Protein AF-A0A529LR52-F1 (afdb_monomer_lite)

Sequence (173 aa):
PDVTVEEGSLRFHMANLRKAVGDGKDGARYIATLAGRGYCFVAPISRSGSRNDVHSEVAASYHANLPSRLIRMVGRADDAIALSTQLIATRFVTIVGTGGVGKTTVAVAVGHDVIEVFAGAVHFIDLGALSDPSLVATTVASTLGLSPQSDDAISELIAYLAGRRTLLILDTC

Radius of gyration: 20.48 Å; chains: 1; bounding box: 49×44×47 Å

pLDDT: mean 82.16, std 14.89, range [39.09, 95.94]

Foldseek 3Di:
DDDDDDPCPLVVVVVVVCVVVVDPPPPDHQWDQDVPPGIDGDDDDDDPDDDDDDDDDPDPPLQAAAPDQDPDDPPCPVVLVVVLVVVVVDVDDDDDDDPPPCSSNSLSSNLVVCCVPLVSQHFEQECQPPPDPLCPLVRVCVRSVHDDPDSCSPVVVCVVCPPGRHHYHYDHD

Structure (mmCIF, N/CA/C/O backbone):
data_AF-A0A529LR52-F1
#
_entry.id   AF-A0A529LR52-F1
#
loop_
_atom_site.group_PDB
_atom_site.id
_atom_site.type_symbol
_atom_site.label_atom_id
_atom_site.label_alt_id
_atom_site.label_comp_id
_atom_site.label_asym_id
_atom_site.label_entity_id
_atom_site.label_seq_id
_atom_site.pdbx_PDB_ins_code
_atom_site.Cartn_x
_atom_site.Cartn_y
_atom_site.Cartn_z
_atom_site.occupancy
_atom_site.B_iso_or_equiv
_atom_site.auth_seq_id
_atom_site.auth_comp_id
_atom_site.auth_asym_id
_atom_site.auth_atom_id
_atom_site.pdbx_PDB_model_num
ATOM 1 N N . PRO A 1 1 ? 12.526 -14.227 -28.313 1.00 47.78 1 PRO A N 1
ATOM 2 C CA . PRO A 1 1 ? 13.966 -14.224 -27.966 1.00 47.78 1 PRO A CA 1
ATOM 3 C C . PRO A 1 1 ? 14.797 -13.741 -29.167 1.00 47.78 1 PRO A C 1
ATOM 5 O O . PRO A 1 1 ? 15.683 -14.440 -29.634 1.00 47.78 1 PRO A O 1
ATOM 8 N N . ASP A 1 2 ? 14.454 -12.554 -29.680 1.00 51.16 2 ASP A N 1
ATOM 9 C CA . ASP A 1 2 ? 15.086 -11.975 -30.873 1.00 51.16 2 ASP A CA 1
ATOM 10 C C . ASP A 1 2 ? 14.906 -10.445 -30.867 1.00 51.16 2 ASP A C 1
ATOM 12 O O . ASP A 1 2 ? 14.193 -9.857 -31.673 1.00 51.16 2 ASP A O 1
ATOM 16 N N . VAL A 1 3 ? 15.434 -9.808 -29.818 1.00 56.88 3 VAL A N 1
ATOM 17 C CA . VAL A 1 3 ? 15.491 -8.346 -29.693 1.00 56.88 3 VAL A CA 1
ATOM 18 C C . VAL A 1 3 ? 16.916 -7.991 -29.303 1.00 56.88 3 VAL A C 1
ATOM 20 O O . VAL A 1 3 ? 17.279 -8.027 -28.126 1.00 56.88 3 VAL A O 1
ATOM 23 N N . THR A 1 4 ? 17.734 -7.674 -30.301 1.00 51.44 4 THR A N 1
ATOM 24 C CA . THR A 1 4 ? 19.026 -7.027 -30.094 1.00 51.44 4 THR A CA 1
ATOM 25 C C . THR A 1 4 ? 18.785 -5.591 -29.633 1.00 51.44 4 THR A C 1
ATOM 27 O O . THR A 1 4 ? 18.146 -4.789 -30.314 1.00 51.44 4 THR A O 1
ATOM 30 N N . VAL A 1 5 ? 19.262 -5.263 -28.431 1.00 52.19 5 VAL A N 1
ATOM 31 C CA . VAL A 1 5 ? 19.237 -3.892 -27.911 1.00 52.19 5 VAL A CA 1
ATOM 32 C C . VAL A 1 5 ? 20.577 -3.253 -28.239 1.00 52.19 5 VAL A C 1
ATOM 34 O O . VAL A 1 5 ? 21.571 -3.488 -27.557 1.00 52.19 5 VAL A O 1
ATOM 37 N N . GLU A 1 6 ? 20.599 -2.459 -29.302 1.00 68.00 6 GLU A N 1
ATOM 38 C CA . GLU A 1 6 ? 21.756 -1.664 -29.696 1.00 68.00 6 GLU A CA 1
ATOM 39 C C . GLU A 1 6 ? 21.707 -0.284 -29.026 1.00 68.00 6 GLU A C 1
ATOM 41 O O . GLU A 1 6 ? 20.650 0.204 -28.613 1.00 68.00 6 GLU A O 1
ATOM 46 N N . GLU A 1 7 ? 22.852 0.395 -28.955 1.00 55.62 7 GLU A N 1
ATOM 47 C CA . GLU A 1 7 ? 23.008 1.688 -28.269 1.00 55.62 7 GLU A CA 1
ATOM 48 C C . GLU A 1 7 ? 22.092 2.801 -28.840 1.00 55.62 7 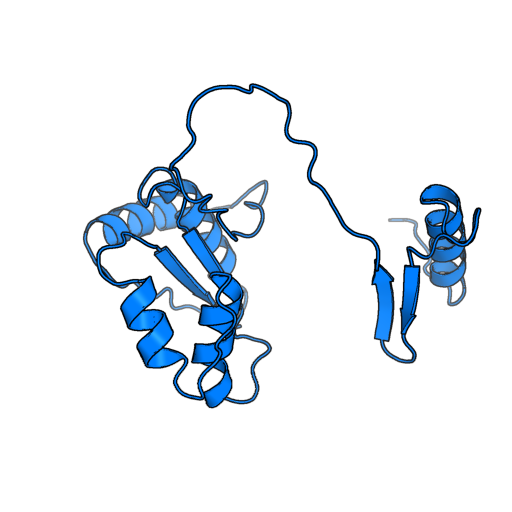GLU A C 1
ATOM 50 O O . GLU A 1 7 ? 21.758 3.776 -28.161 1.00 55.62 7 GLU A O 1
ATOM 55 N N . GLY A 1 8 ? 21.606 2.629 -30.078 1.00 62.22 8 GLY A N 1
ATOM 56 C CA . GLY A 1 8 ? 20.620 3.497 -30.729 1.00 62.22 8 GLY A CA 1
ATOM 57 C C . GLY A 1 8 ? 19.141 3.123 -30.520 1.00 62.22 8 GLY A C 1
ATOM 58 O O . GLY A 1 8 ? 18.278 3.995 -30.679 1.00 62.22 8 GLY A O 1
ATOM 59 N N . SER A 1 9 ? 18.811 1.881 -30.140 1.00 71.19 9 SER A N 1
ATOM 60 C CA . SER A 1 9 ? 17.430 1.353 -30.156 1.00 71.19 9 SER A CA 1
ATOM 61 C C . SER A 1 9 ? 16.473 2.159 -29.269 1.00 71.19 9 SER A C 1
ATOM 63 O O . SER A 1 9 ? 15.330 2.420 -29.647 1.00 71.19 9 SER A O 1
ATOM 65 N N . LEU A 1 10 ? 16.948 2.633 -28.111 1.00 76.06 10 LEU A N 1
ATOM 66 C CA . LEU A 1 10 ? 16.148 3.450 -27.192 1.00 76.06 10 LEU A CA 1
ATOM 67 C C . LEU A 1 10 ? 15.764 4.810 -27.801 1.00 76.06 10 LEU A C 1
ATOM 69 O O . LEU A 1 10 ? 14.628 5.258 -27.640 1.00 76.06 10 LEU A O 1
ATOM 73 N N . ARG A 1 11 ? 16.683 5.466 -28.525 1.00 78.31 11 ARG A N 1
ATOM 74 C CA . ARG A 1 11 ? 16.411 6.758 -29.182 1.00 78.31 11 ARG A CA 1
ATOM 75 C C . ARG A 1 11 ? 15.399 6.595 -30.317 1.00 78.31 11 ARG A C 1
ATOM 77 O O . ARG A 1 11 ? 14.510 7.433 -30.452 1.00 78.31 11 ARG A O 1
ATOM 84 N N . PHE A 1 12 ? 15.493 5.500 -31.074 1.00 82.25 12 PHE A N 1
ATOM 85 C CA . PHE A 1 12 ? 14.545 5.167 -32.139 1.00 82.25 12 PHE A CA 1
ATOM 86 C C . PHE A 1 12 ? 13.126 4.933 -31.597 1.00 82.25 12 PHE A C 1
ATOM 88 O O . PHE A 1 12 ? 12.175 5.575 -32.048 1.00 82.25 12 PHE A O 1
ATOM 95 N N . HIS A 1 13 ? 12.972 4.093 -30.567 1.00 83.50 13 HIS A N 1
ATOM 96 C CA . HIS A 1 13 ? 11.670 3.871 -29.930 1.00 83.50 13 HIS A CA 1
ATOM 97 C C . HIS A 1 13 ? 11.095 5.150 -29.307 1.00 83.50 13 HIS A C 1
ATOM 99 O O . HIS A 1 13 ? 9.900 5.407 -29.444 1.00 83.50 13 HIS A O 1
ATOM 105 N N . MET A 1 14 ? 11.932 5.998 -28.703 1.00 87.81 14 MET A N 1
ATOM 106 C CA . MET A 1 14 ? 11.487 7.278 -28.147 1.00 87.81 14 MET A CA 1
ATOM 107 C C . MET A 1 14 ? 11.012 8.262 -29.228 1.00 87.81 14 MET A C 1
ATOM 109 O O . MET A 1 14 ? 10.026 8.966 -29.020 1.00 87.81 14 MET A O 1
ATOM 113 N N . ALA A 1 15 ? 11.654 8.296 -30.401 1.00 86.00 15 ALA A N 1
ATOM 114 C CA . ALA A 1 15 ? 11.199 9.107 -31.534 1.00 86.00 15 ALA A CA 1
ATOM 115 C C . ALA A 1 15 ? 9.830 8.639 -32.066 1.00 86.00 15 ALA A C 1
ATOM 117 O O . ALA A 1 15 ? 8.945 9.462 -32.312 1.00 86.00 15 ALA A O 1
ATOM 118 N N . ASN A 1 16 ? 9.623 7.323 -32.171 1.00 88.75 16 ASN A N 1
ATOM 119 C CA . ASN A 1 16 ? 8.332 6.750 -32.559 1.00 88.75 16 ASN A CA 1
ATOM 120 C C . ASN A 1 16 ? 7.239 7.032 -31.515 1.00 88.75 16 ASN A C 1
ATOM 122 O O . ASN A 1 16 ? 6.134 7.425 -31.887 1.00 88.75 16 ASN A O 1
ATOM 126 N N . LEU A 1 17 ? 7.555 6.911 -30.221 1.00 88.50 17 LEU A N 1
ATOM 127 C CA 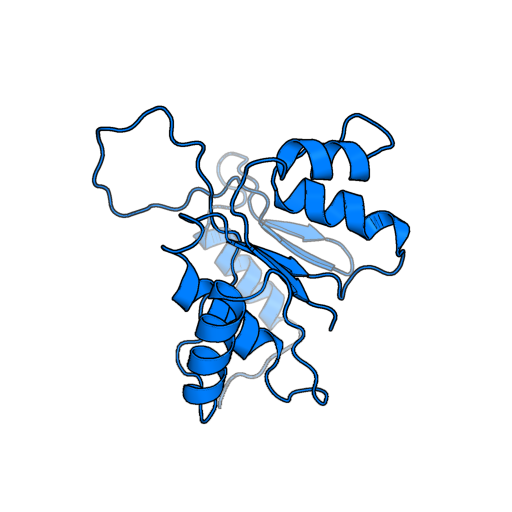. LEU A 1 17 ? 6.626 7.218 -29.131 1.00 88.50 17 LEU A CA 1
ATOM 128 C C . LEU A 1 17 ? 6.213 8.697 -29.140 1.00 88.50 17 LEU A C 1
ATOM 130 O O . LEU A 1 17 ? 5.020 8.989 -29.109 1.00 88.50 17 LEU A O 1
ATOM 134 N N . ARG A 1 18 ? 7.174 9.623 -29.275 1.00 91.12 18 ARG A N 1
ATOM 135 C CA . ARG A 1 18 ? 6.914 11.065 -29.442 1.00 91.12 18 ARG A CA 1
ATOM 136 C C . ARG A 1 18 ? 5.952 11.345 -30.594 1.00 91.12 18 ARG A C 1
ATOM 138 O O . ARG A 1 18 ? 4.958 12.044 -30.412 1.00 91.12 18 ARG A O 1
ATOM 145 N N . LYS A 1 19 ? 6.198 10.738 -31.760 1.00 88.81 19 LYS A N 1
ATOM 146 C CA . LYS A 1 19 ? 5.332 10.866 -32.941 1.00 88.81 19 LYS A CA 1
ATOM 147 C C . LYS A 1 19 ? 3.919 10.323 -32.697 1.00 88.81 19 LYS A C 1
ATOM 149 O O . LYS A 1 19 ? 2.963 10.934 -33.174 1.00 88.81 19 LYS A O 1
ATOM 154 N N . ALA A 1 20 ? 3.790 9.211 -31.970 1.00 90.62 20 ALA A N 1
ATOM 155 C CA . ALA A 1 20 ? 2.509 8.584 -31.647 1.00 90.62 20 ALA A CA 1
ATOM 156 C C . ALA A 1 20 ? 1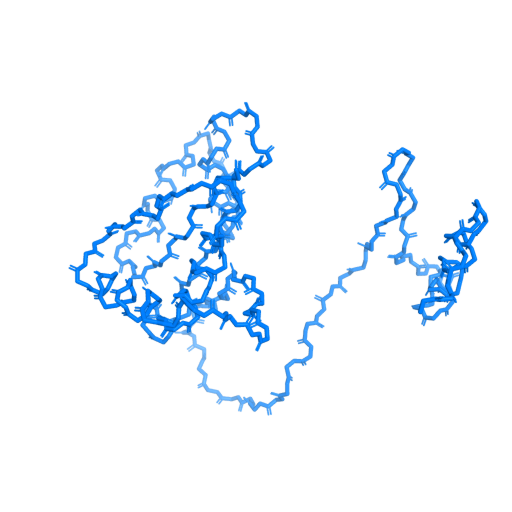.667 9.421 -30.670 1.00 90.62 20 ALA A C 1
ATOM 158 O O . ALA A 1 20 ? 0.468 9.567 -30.890 1.00 90.62 20 ALA A O 1
ATOM 159 N N . VAL A 1 21 ? 2.284 10.017 -29.640 1.00 88.56 21 VAL A N 1
ATOM 160 C CA . VAL A 1 21 ? 1.576 10.893 -28.683 1.00 88.56 21 VAL A CA 1
ATOM 161 C C . VAL A 1 21 ? 1.403 12.333 -29.181 1.00 88.56 21 VAL A C 1
ATOM 163 O O . VAL A 1 21 ? 0.687 13.104 -28.558 1.00 88.56 21 VAL A O 1
ATOM 166 N N . GLY A 1 22 ? 2.042 12.716 -30.292 1.00 89.19 22 GLY A N 1
ATOM 167 C CA . GLY A 1 22 ? 1.987 14.081 -30.829 1.00 89.19 22 GLY A CA 1
ATOM 168 C C . GLY A 1 22 ? 2.919 15.084 -30.137 1.00 89.19 22 GLY A C 1
ATOM 169 O O . GLY A 1 22 ? 2.724 16.284 -30.296 1.00 89.19 22 GLY A O 1
ATOM 170 N N . ASP A 1 23 ? 3.937 14.613 -29.409 1.00 87.88 23 ASP A N 1
ATOM 171 C CA . ASP A 1 23 ? 4.955 15.459 -28.767 1.00 87.88 23 ASP A CA 1
ATOM 172 C C . ASP A 1 23 ? 5.635 16.359 -29.817 1.00 87.88 23 ASP A C 1
ATOM 174 O O . ASP A 1 23 ? 6.155 15.873 -30.825 1.00 87.88 23 ASP A O 1
ATOM 178 N N . GLY A 1 24 ? 5.601 17.674 -29.599 1.00 83.38 24 GLY A N 1
ATOM 179 C CA . GLY A 1 24 ? 6.124 18.697 -30.507 1.00 83.38 24 GLY A CA 1
ATOM 180 C C . GLY A 1 24 ? 5.151 19.216 -31.576 1.00 83.38 24 GLY A C 1
ATOM 181 O O . GLY A 1 24 ? 5.499 20.173 -32.266 1.00 83.38 24 GLY A O 1
ATOM 182 N N . LYS A 1 25 ? 3.942 18.653 -31.726 1.00 86.00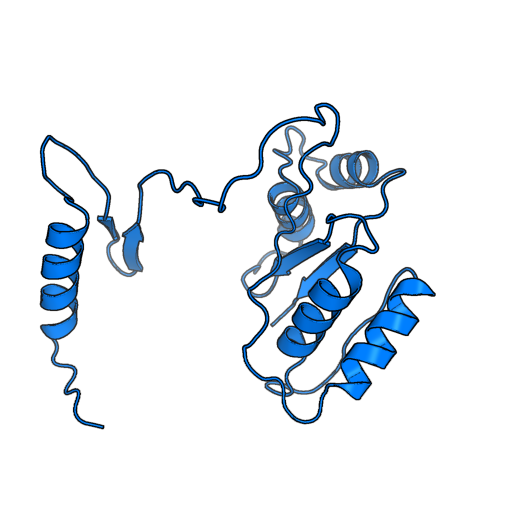 25 LYS A N 1
ATOM 183 C CA . LYS A 1 25 ? 2.898 19.235 -32.594 1.00 86.00 25 LYS A CA 1
ATOM 184 C C . LYS A 1 25 ? 2.200 20.386 -31.878 1.00 86.00 25 LYS A C 1
ATOM 186 O O . LYS A 1 25 ? 1.898 20.265 -30.698 1.00 86.00 25 LYS A O 1
ATOM 191 N N . ASP A 1 26 ? 1.959 21.491 -32.580 1.00 84.44 26 ASP A N 1
ATOM 192 C CA . ASP A 1 26 ? 1.198 22.650 -32.080 1.00 84.44 26 ASP A CA 1
ATOM 193 C C . ASP A 1 26 ? 1.685 23.196 -30.715 1.00 84.44 26 ASP A C 1
ATOM 195 O O . ASP A 1 26 ? 0.921 23.735 -29.920 1.00 84.44 26 ASP A O 1
ATOM 199 N N . GLY A 1 27 ? 2.984 23.036 -30.428 1.00 82.62 27 GLY A N 1
ATOM 200 C CA . GLY A 1 27 ? 3.607 23.419 -29.154 1.00 82.62 27 GLY A CA 1
ATOM 201 C C . GLY A 1 27 ? 3.372 22.447 -27.988 1.00 82.62 27 GLY A C 1
ATOM 202 O O . GLY A 1 27 ? 3.895 22.679 -26.896 1.00 82.62 27 GLY A O 1
ATOM 203 N N . ALA A 1 28 ? 2.637 21.352 -28.192 1.00 83.00 28 ALA A N 1
ATOM 204 C CA . ALA A 1 28 ? 2.388 20.343 -27.171 1.00 83.00 28 ALA A CA 1
ATOM 205 C C . ALA A 1 28 ? 3.691 19.675 -26.709 1.00 83.00 28 ALA A C 1
ATOM 207 O O . ALA A 1 28 ? 4.507 19.229 -27.519 1.00 83.00 28 ALA A O 1
ATOM 208 N N . ARG A 1 29 ? 3.872 19.568 -25.389 1.00 88.06 29 ARG A N 1
ATOM 209 C CA . ARG A 1 29 ? 5.026 18.913 -24.770 1.00 88.06 29 ARG A CA 1
ATOM 210 C C . ARG A 1 29 ? 4.544 17.829 -23.821 1.00 88.06 29 ARG A C 1
ATOM 212 O O . ARG A 1 29 ? 4.001 18.116 -22.760 1.00 88.06 29 ARG A O 1
ATOM 219 N N . TYR A 1 30 ? 4.770 16.588 -24.216 1.00 90.31 30 TYR A N 1
ATOM 220 C CA . TYR A 1 30 ? 4.323 15.389 -23.525 1.00 90.31 30 TYR A CA 1
ATOM 221 C C . TYR A 1 30 ? 5.488 14.525 -23.042 1.00 90.31 30 TYR A C 1
ATOM 223 O O . TYR A 1 30 ? 5.312 13.822 -22.052 1.00 90.31 30 TYR A O 1
ATOM 231 N N . ILE A 1 31 ? 6.675 14.585 -23.668 1.00 91.19 31 ILE A N 1
ATOM 232 C CA . ILE A 1 31 ? 7.835 13.760 -23.276 1.00 91.19 31 ILE A CA 1
ATOM 233 C C . ILE A 1 31 ? 9.089 14.613 -23.033 1.00 91.19 31 ILE A C 1
ATOM 235 O O . ILE A 1 31 ? 9.809 15.013 -23.955 1.00 91.19 31 ILE A O 1
ATOM 239 N N . ALA A 1 32 ? 9.414 14.831 -21.759 1.00 88.44 32 ALA A N 1
ATOM 240 C CA . ALA A 1 32 ? 10.639 15.500 -21.337 1.00 88.44 32 ALA A CA 1
ATOM 241 C C . ALA A 1 32 ? 11.834 14.530 -21.318 1.00 88.44 32 ALA A C 1
ATOM 243 O O . ALA A 1 32 ? 11.742 13.427 -20.787 1.00 88.44 32 ALA A O 1
ATOM 244 N N . THR A 1 33 ? 12.981 14.959 -21.851 1.00 88.12 33 THR A N 1
ATOM 245 C CA . THR A 1 33 ? 14.269 14.279 -21.633 1.00 88.12 33 THR A CA 1
ATOM 246 C C . THR A 1 33 ? 14.903 14.825 -20.353 1.00 88.12 33 THR A C 1
ATOM 248 O O . THR A 1 33 ? 15.059 16.039 -20.225 1.00 88.12 33 THR A O 1
ATOM 251 N N . LEU A 1 34 ? 15.299 13.949 -19.431 1.00 82.75 34 LEU A N 1
ATOM 252 C CA . LEU A 1 34 ? 15.996 14.291 -18.192 1.00 82.75 34 LEU A CA 1
ATOM 253 C C . LEU A 1 34 ? 17.436 13.766 -18.260 1.00 82.75 34 LEU A C 1
ATOM 255 O O . LEU A 1 34 ? 17.666 12.555 -18.331 1.00 82.75 34 LEU A O 1
ATOM 259 N N . ALA A 1 35 ? 18.416 14.672 -18.248 1.00 79.06 35 ALA A N 1
ATOM 260 C CA . ALA A 1 35 ? 19.831 14.310 -18.308 1.00 79.06 35 ALA A CA 1
ATOM 261 C C . ALA A 1 35 ? 20.199 13.349 -17.160 1.00 79.06 35 ALA A C 1
ATOM 263 O O . ALA A 1 35 ? 19.839 13.579 -16.008 1.00 79.06 35 ALA A O 1
ATOM 264 N N . GLY A 1 36 ? 20.856 12.233 -17.490 1.00 76.50 36 GLY A N 1
ATOM 265 C CA . GLY A 1 36 ? 21.207 11.177 -16.531 1.00 76.50 36 GLY A CA 1
ATOM 266 C C . GLY A 1 36 ? 20.035 10.358 -15.962 1.00 76.50 36 GLY A C 1
ATOM 267 O O . GLY A 1 36 ? 20.286 9.425 -15.209 1.00 76.50 36 GLY A O 1
ATOM 268 N N . ARG A 1 37 ? 18.771 10.667 -16.304 1.00 76.38 37 ARG A N 1
ATOM 269 C CA . ARG A 1 37 ? 17.570 9.974 -15.781 1.00 76.38 37 ARG A CA 1
ATOM 270 C C . ARG A 1 37 ? 16.619 9.427 -16.855 1.00 76.38 37 ARG A C 1
ATOM 272 O O . ARG A 1 37 ? 15.659 8.743 -16.520 1.00 76.38 37 ARG A O 1
ATOM 279 N N . GLY A 1 38 ? 16.872 9.695 -18.137 1.00 84.12 38 GLY A N 1
ATOM 280 C CA . GLY A 1 38 ? 16.095 9.144 -19.250 1.00 84.12 38 GLY A CA 1
ATOM 281 C C . GLY A 1 38 ? 14.964 10.066 -19.704 1.00 84.12 38 GLY A C 1
ATOM 282 O O . GLY A 1 38 ? 15.218 11.206 -20.095 1.00 84.12 38 GLY A O 1
ATOM 283 N N . TYR A 1 39 ? 13.727 9.568 -19.712 1.00 88.00 39 TYR A N 1
ATOM 284 C CA . TYR A 1 39 ? 12.571 10.259 -20.292 1.00 88.00 39 TYR A CA 1
ATOM 285 C C . TYR A 1 39 ? 11.361 10.190 -19.357 1.00 88.00 39 TYR A C 1
ATOM 287 O O . TYR A 1 39 ? 11.129 9.165 -18.723 1.00 88.00 39 TYR A O 1
ATOM 295 N N . CYS A 1 40 ? 10.588 11.272 -19.287 1.00 88.06 40 CYS A N 1
ATOM 296 C CA . CYS A 1 40 ? 9.427 11.415 -18.410 1.00 88.06 40 CYS A CA 1
ATOM 297 C C . CYS A 1 40 ? 8.211 11.911 -19.202 1.00 88.06 40 CYS A C 1
ATOM 299 O O . CYS A 1 40 ? 8.352 12.795 -20.052 1.00 88.06 40 CYS A O 1
ATOM 301 N N . PHE A 1 41 ? 7.026 11.367 -18.915 1.00 91.25 41 PHE A N 1
ATOM 302 C CA . PHE A 1 41 ? 5.766 11.876 -19.455 1.00 91.25 41 PHE A CA 1
ATOM 303 C C . PHE A 1 41 ? 5.265 13.043 -18.595 1.00 91.25 41 PHE A C 1
ATOM 305 O O . PHE A 1 41 ? 5.184 12.915 -17.377 1.00 91.25 41 PHE A O 1
ATOM 312 N N . VAL A 1 42 ? 4.951 14.180 -19.219 1.00 88.50 42 VAL A N 1
ATOM 313 C CA . VAL A 1 42 ? 4.688 15.459 -18.525 1.00 88.50 42 VAL A CA 1
ATOM 314 C C . VAL A 1 42 ? 3.324 16.083 -18.850 1.00 88.50 42 VAL A C 1
ATOM 316 O O . VAL A 1 42 ? 3.096 17.249 -18.540 1.00 88.50 42 VAL A O 1
ATOM 319 N N . ALA A 1 43 ? 2.411 15.325 -19.465 1.00 84.44 43 ALA A N 1
ATOM 320 C CA . ALA A 1 43 ? 1.036 15.770 -19.702 1.00 84.44 43 ALA A CA 1
ATOM 321 C C . ALA A 1 43 ? 0.092 15.356 -18.553 1.00 84.44 43 ALA A C 1
ATOM 323 O O . ALA A 1 43 ? 0.324 14.321 -17.922 1.00 84.44 43 ALA A O 1
ATOM 324 N N . PRO A 1 44 ? -1.019 16.082 -18.325 1.00 75.56 44 PRO A N 1
ATOM 325 C CA . PRO A 1 44 ? -2.112 15.599 -17.486 1.00 75.56 44 PRO A CA 1
ATOM 326 C C . PRO A 1 44 ? -2.666 14.268 -18.015 1.00 75.56 44 PRO A C 1
ATOM 328 O O . PRO A 1 44 ? -2.937 14.137 -19.210 1.00 75.56 44 PRO A O 1
ATOM 331 N N . ILE A 1 45 ? -2.857 13.292 -17.126 1.00 81.69 45 ILE A N 1
ATOM 332 C CA . ILE A 1 45 ? -3.474 12.001 -17.452 1.00 81.69 45 ILE A CA 1
ATOM 333 C C . ILE A 1 45 ? -4.876 11.909 -16.850 1.00 81.69 45 ILE A C 1
ATOM 335 O O . ILE A 1 45 ? -5.066 12.139 -15.659 1.00 81.69 45 ILE A O 1
ATOM 339 N N . SER A 1 46 ? -5.844 11.499 -17.667 1.00 76.06 46 SER A N 1
ATOM 340 C CA . SER A 1 46 ? -7.204 11.178 -17.229 1.00 76.06 46 SER A CA 1
ATOM 341 C C . SER A 1 46 ? -7.501 9.725 -17.573 1.00 76.06 46 SER A C 1
ATOM 343 O O . SER A 1 46 ? -7.338 9.306 -18.720 1.00 76.06 46 SER A O 1
ATOM 345 N N . ARG A 1 47 ? -7.936 8.934 -16.589 1.00 73.75 47 ARG A N 1
ATOM 346 C CA . ARG A 1 47 ? -8.343 7.543 -16.822 1.00 73.75 47 ARG A CA 1
ATOM 347 C C . ARG A 1 47 ? -9.760 7.534 -17.389 1.00 73.75 47 ARG A C 1
ATOM 349 O O . ARG A 1 47 ? -10.699 7.913 -16.699 1.00 73.75 47 ARG A O 1
ATOM 356 N N . SER A 1 48 ? -9.915 7.089 -18.635 1.00 55.47 48 SER A N 1
ATOM 357 C CA . SER A 1 48 ? -11.237 6.847 -19.217 1.00 55.47 48 SER A CA 1
ATOM 358 C C . SER A 1 48 ? -11.839 5.588 -18.589 1.00 55.47 48 SER A C 1
ATOM 360 O O . SER A 1 48 ? -11.608 4.472 -19.048 1.00 55.47 48 SER A O 1
ATOM 362 N N . GLY A 1 49 ? -12.570 5.771 -17.489 1.00 55.22 49 GLY A N 1
ATOM 363 C CA . GLY A 1 49 ? -13.476 4.750 -16.978 1.00 55.22 49 GLY A CA 1
ATOM 364 C C . GLY A 1 49 ? -14.636 4.561 -17.952 1.00 55.22 49 GLY A C 1
ATOM 365 O O . GLY A 1 49 ? -15.183 5.541 -18.465 1.00 55.22 49 GLY A O 1
ATOM 366 N N . SER A 1 50 ? -15.014 3.307 -18.207 1.00 52.47 50 SER A N 1
ATOM 367 C CA . SER A 1 50 ? -16.260 3.016 -18.916 1.00 52.47 50 SER A CA 1
ATOM 368 C C . SER A 1 50 ? -17.422 3.550 -18.081 1.00 52.47 50 SER A C 1
ATOM 370 O O . SER A 1 50 ? -17.540 3.215 -16.902 1.00 52.47 50 SER A O 1
ATOM 372 N N . ARG A 1 51 ? -18.222 4.440 -18.669 1.00 53.19 51 ARG A N 1
ATOM 373 C CA . ARG A 1 51 ? -19.229 5.224 -17.947 1.00 53.19 51 ARG A CA 1
ATOM 374 C C . ARG A 1 51 ? -20.351 4.350 -17.395 1.00 53.19 51 ARG A C 1
ATOM 376 O O . ARG A 1 51 ? -20.928 3.557 -18.132 1.00 53.19 51 ARG A O 1
ATOM 383 N N . ASN A 1 52 ? -20.766 4.656 -16.172 1.00 44.62 52 ASN A N 1
ATOM 384 C CA . ASN A 1 52 ? -22.186 4.792 -15.870 1.00 44.62 52 ASN A CA 1
ATOM 385 C C . ASN A 1 52 ? -22.330 5.917 -14.837 1.00 44.62 52 ASN A C 1
ATOM 387 O O . ASN A 1 52 ? -21.901 5.775 -13.696 1.00 44.62 52 ASN A O 1
ATOM 391 N N . ASP A 1 53 ? -22.831 7.064 -15.291 1.00 60.66 53 ASP A N 1
ATOM 392 C CA . ASP A 1 53 ? -22.958 8.284 -14.490 1.00 60.66 53 ASP A CA 1
ATOM 393 C C . ASP A 1 53 ? -24.275 8.323 -13.695 1.00 60.66 53 ASP A C 1
ATOM 395 O O . ASP A 1 53 ? -25.227 7.602 -13.992 1.00 60.66 53 ASP A O 1
ATOM 399 N N . VAL A 1 54 ? -24.336 9.312 -12.794 1.00 47.06 54 VAL A N 1
ATOM 400 C CA . VAL A 1 54 ? -25.501 9.828 -12.051 1.00 47.06 54 VAL A CA 1
ATOM 401 C C . VAL A 1 54 ? -25.784 9.157 -10.694 1.00 47.06 54 VAL A C 1
ATOM 403 O O . VAL A 1 54 ? -26.135 7.988 -10.600 1.00 47.06 54 VAL A O 1
ATOM 406 N N . HIS A 1 55 ? -25.745 10.005 -9.653 1.00 40.59 55 HIS A N 1
ATOM 407 C CA . HIS A 1 55 ? -26.112 9.770 -8.246 1.00 40.59 55 HIS A CA 1
ATOM 408 C C . HIS A 1 55 ? -25.087 9.070 -7.321 1.00 40.59 55 HIS A C 1
ATOM 410 O O . HIS A 1 55 ? -25.291 7.954 -6.859 1.00 40.59 55 HIS A O 1
ATOM 416 N N . SER A 1 56 ? -24.046 9.808 -6.913 1.00 39.94 56 SER A N 1
ATOM 417 C CA . SER A 1 56 ? -24.039 10.384 -5.552 1.00 39.94 56 SER A CA 1
ATOM 418 C C . SER A 1 56 ? -22.939 11.439 -5.407 1.00 39.94 56 SER A C 1
ATOM 420 O O . SER A 1 56 ? -21.760 11.121 -5.261 1.00 39.94 56 SER A O 1
ATOM 422 N N . GLU A 1 57 ? -23.328 12.712 -5.366 1.00 41.50 57 GLU A N 1
ATOM 423 C CA . GLU A 1 57 ? -22.516 13.707 -4.661 1.00 41.50 57 GLU A CA 1
ATOM 424 C C . GLU A 1 57 ? -22.485 13.331 -3.161 1.00 41.50 57 GLU A C 1
ATOM 426 O O . GLU A 1 57 ? -23.368 12.624 -2.671 1.00 41.50 57 GLU A O 1
ATOM 431 N N . VAL A 1 58 ? -21.452 13.758 -2.428 1.00 39.25 58 VAL A N 1
ATOM 432 C CA . VAL A 1 58 ? -21.177 13.339 -1.031 1.00 39.25 58 VAL A CA 1
ATOM 433 C C . VAL A 1 58 ? -20.762 11.861 -0.856 1.00 39.25 58 VAL A C 1
ATOM 435 O O . VAL A 1 58 ? -21.053 11.218 0.150 1.00 39.25 58 VAL A O 1
ATOM 438 N N . ALA A 1 59 ? -19.933 11.356 -1.767 1.00 39.09 59 ALA A N 1
ATOM 439 C CA . ALA A 1 59 ? -18.834 10.474 -1.378 1.00 39.09 59 ALA A CA 1
ATOM 440 C C . ALA A 1 59 ? -17.523 11.185 -1.732 1.00 39.09 59 ALA A C 1
ATOM 442 O O . ALA A 1 59 ? -17.260 11.447 -2.905 1.00 39.09 59 ALA A O 1
ATOM 443 N N . ALA A 1 60 ? -16.703 11.526 -0.731 1.00 39.94 60 ALA A N 1
ATOM 444 C CA . ALA A 1 60 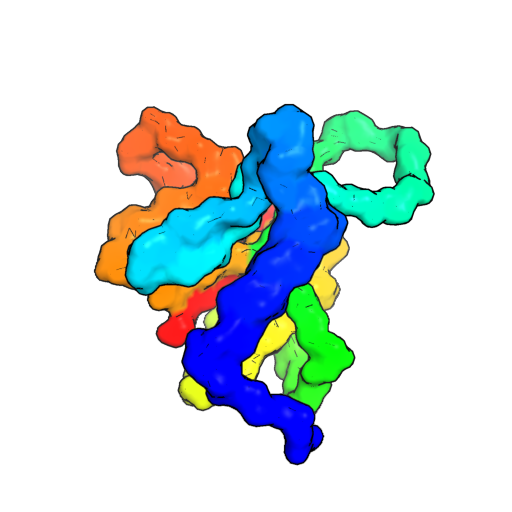? -15.323 11.918 -1.005 1.00 39.94 60 ALA A CA 1
ATOM 445 C C . ALA A 1 60 ? -14.669 10.745 -1.744 1.00 39.94 60 ALA A C 1
ATOM 447 O O . ALA A 1 60 ? -14.717 9.620 -1.247 1.00 39.94 60 ALA A O 1
ATOM 448 N N . SER A 1 61 ? -14.133 10.979 -2.942 1.00 40.38 61 SER A N 1
ATOM 449 C CA . SER A 1 61 ? -13.619 9.907 -3.791 1.00 40.38 61 SER A CA 1
ATOM 450 C C . SER A 1 61 ? -12.370 9.295 -3.160 1.00 40.38 61 SER A C 1
ATOM 452 O O . SER A 1 61 ? -11.249 9.742 -3.418 1.00 40.38 61 SER A O 1
ATOM 454 N N . TYR A 1 62 ? -12.564 8.263 -2.338 1.00 47.81 62 TYR A N 1
ATOM 455 C CA . TYR A 1 62 ? -11.510 7.389 -1.841 1.00 47.81 62 TYR A CA 1
ATOM 456 C C . TYR A 1 62 ? -10.978 6.574 -3.024 1.00 47.81 62 TYR A C 1
ATOM 458 O O . TYR A 1 62 ? -11.323 5.414 -3.235 1.00 47.81 62 TYR A O 1
ATOM 466 N N . HIS A 1 63 ? -10.178 7.228 -3.864 1.00 56.38 63 HIS A N 1
ATOM 467 C CA . HIS A 1 63 ? -9.441 6.570 -4.924 1.00 56.38 63 HIS A CA 1
ATOM 468 C C . HIS A 1 63 ? -8.390 5.681 -4.269 1.00 56.38 63 HIS A C 1
ATOM 470 O O . HIS A 1 63 ? -7.347 6.170 -3.833 1.00 56.38 63 HIS A O 1
ATOM 476 N N . ALA A 1 64 ? -8.680 4.381 -4.211 1.00 65.00 64 ALA A N 1
ATOM 477 C CA . ALA A 1 64 ? -7.734 3.379 -3.756 1.00 65.00 64 ALA A CA 1
ATOM 478 C C . ALA A 1 64 ? -6.411 3.536 -4.519 1.00 65.00 64 ALA A C 1
ATOM 480 O O . ALA A 1 64 ? -6.348 3.324 -5.736 1.00 65.00 64 ALA A O 1
ATOM 481 N N . ASN A 1 65 ? -5.349 3.920 -3.811 1.00 83.38 65 ASN A N 1
ATOM 482 C CA . ASN A 1 65 ? -4.015 4.022 -4.390 1.00 83.38 65 ASN A CA 1
ATOM 483 C C . ASN A 1 65 ? -3.300 2.687 -4.206 1.00 83.38 65 ASN A C 1
ATOM 485 O O . ASN A 1 65 ? -2.408 2.564 -3.372 1.00 83.38 65 ASN A O 1
ATOM 489 N N . LEU A 1 66 ? -3.751 1.668 -4.933 1.00 89.19 66 LEU A N 1
ATOM 490 C CA . LEU A 1 66 ? -3.247 0.304 -4.825 1.00 89.19 66 LEU A CA 1
ATOM 491 C C . LEU A 1 66 ? -2.617 -0.121 -6.165 1.00 89.19 66 LEU A C 1
ATOM 493 O O . LEU A 1 66 ? -3.252 0.064 -7.210 1.00 89.19 66 LEU A O 1
ATOM 497 N N . PRO A 1 67 ? -1.396 -0.694 -6.182 1.00 89.62 67 PRO A N 1
ATOM 498 C CA . PRO A 1 67 ? -0.805 -1.259 -7.389 1.00 89.62 67 PRO A CA 1
ATOM 499 C C . PRO A 1 67 ? -1.737 -2.279 -8.048 1.00 89.62 67 PRO A C 1
ATOM 501 O O . PRO A 1 67 ? -2.534 -2.943 -7.381 1.00 89.62 67 PRO A O 1
ATOM 504 N N . SER A 1 68 ? -1.636 -2.439 -9.367 1.00 86.62 68 SER A N 1
ATOM 505 C CA . SER A 1 68 ? -2.429 -3.437 -10.089 1.00 86.62 68 SER A CA 1
ATOM 506 C C . SER A 1 68 ? -2.182 -4.838 -9.525 1.00 86.62 68 SER A C 1
ATOM 508 O O . SER A 1 68 ? -1.027 -5.260 -9.416 1.00 86.62 68 SER A O 1
ATOM 510 N N . ARG A 1 69 ? -3.255 -5.581 -9.222 1.00 83.38 69 ARG A N 1
ATOM 511 C CA . ARG A 1 69 ? -3.161 -6.999 -8.852 1.00 83.38 69 ARG A CA 1
ATOM 512 C C . ARG A 1 69 ? -2.409 -7.757 -9.951 1.00 83.38 69 ARG A C 1
ATOM 514 O O . ARG A 1 69 ? -2.731 -7.631 -11.132 1.00 83.38 69 ARG A O 1
ATOM 521 N N . LEU A 1 70 ? -1.415 -8.553 -9.560 1.00 80.31 70 LEU A N 1
ATOM 522 C CA . LEU A 1 70 ? -0.707 -9.431 -10.490 1.00 80.31 70 LEU A CA 1
ATOM 523 C C . LEU A 1 70 ? -1.683 -10.442 -11.105 1.00 80.31 70 LEU A C 1
ATOM 525 O O . LEU A 1 70 ? -2.457 -11.074 -10.391 1.00 80.31 70 LEU A O 1
ATOM 529 N N . ILE A 1 71 ? -1.601 -10.620 -12.429 1.00 75.25 71 ILE A N 1
ATOM 530 C CA . ILE A 1 71 ? -2.499 -11.481 -13.227 1.00 75.25 71 ILE A CA 1
ATOM 531 C C . ILE A 1 71 ? -2.552 -12.919 -12.682 1.00 75.25 71 ILE A C 1
ATOM 533 O O . ILE A 1 71 ? -3.570 -13.598 -12.795 1.00 75.25 71 ILE A O 1
ATOM 537 N N . ARG A 1 72 ? -1.456 -13.389 -12.075 1.00 79.00 72 ARG A N 1
ATOM 538 C CA . ARG A 1 72 ? -1.381 -14.689 -11.412 1.00 79.00 72 ARG A CA 1
ATOM 539 C C . ARG A 1 72 ? -0.496 -14.607 -10.175 1.00 79.00 72 ARG A C 1
ATOM 541 O O . ARG A 1 72 ? 0.655 -14.192 -10.264 1.00 79.00 72 ARG A O 1
ATOM 548 N N . MET A 1 73 ? -1.014 -15.097 -9.055 1.00 85.06 73 MET A N 1
ATOM 549 C CA . MET A 1 73 ? -0.260 -15.366 -7.834 1.00 85.06 73 MET A CA 1
ATOM 550 C C . MET A 1 73 ? -0.250 -16.883 -7.603 1.00 85.06 73 MET A C 1
ATOM 552 O O . MET A 1 73 ? -1.297 -17.524 -7.675 1.00 85.06 73 MET A O 1
ATOM 556 N N . VAL A 1 74 ? 0.925 -17.481 -7.391 1.00 84.69 74 VAL A N 1
ATOM 557 C CA . VAL A 1 74 ? 1.093 -18.944 -7.293 1.00 84.69 74 VAL A CA 1
ATOM 558 C C . VAL A 1 74 ? 1.406 -19.332 -5.851 1.00 84.69 74 VAL A C 1
ATOM 560 O O . VAL A 1 74 ? 2.311 -18.761 -5.253 1.00 84.69 74 VAL A O 1
ATOM 563 N N . GLY A 1 75 ? 0.666 -20.298 -5.296 1.00 86.12 75 GLY A N 1
ATOM 564 C CA . GLY A 1 75 ? 0.950 -20.883 -3.976 1.00 86.12 75 GLY A CA 1
ATOM 565 C C . GLY A 1 75 ? 0.755 -19.955 -2.769 1.00 86.12 75 GLY A C 1
ATOM 566 O O . GLY A 1 75 ? 1.264 -20.263 -1.702 1.00 86.12 75 GLY A O 1
ATOM 567 N N . ARG A 1 76 ? 0.060 -18.820 -2.936 1.00 89.69 76 ARG A N 1
ATOM 568 C CA . ARG A 1 76 ? -0.167 -17.795 -1.892 1.00 89.69 76 ARG A CA 1
ATOM 569 C C . ARG A 1 76 ? -1.637 -17.379 -1.730 1.00 89.69 76 ARG A C 1
ATOM 571 O O . ARG A 1 76 ? -1.924 -16.363 -1.108 1.00 89.69 76 ARG A O 1
ATOM 578 N N . ALA A 1 77 ? -2.569 -18.124 -2.329 1.00 87.69 77 ALA A N 1
ATOM 579 C CA . ALA A 1 77 ? -3.999 -17.817 -2.236 1.00 87.69 77 ALA A CA 1
ATOM 580 C C . ALA A 1 77 ? -4.502 -17.954 -0.789 1.00 87.69 77 ALA A C 1
ATOM 582 O O . ALA A 1 77 ? -5.114 -17.028 -0.264 1.00 87.69 77 ALA A O 1
ATOM 583 N N . ASP A 1 78 ? -4.153 -19.059 -0.127 1.00 90.88 78 ASP A N 1
ATOM 584 C CA . ASP A 1 78 ? -4.559 -19.334 1.255 1.00 90.88 78 ASP A CA 1
ATOM 585 C C . ASP A 1 78 ? -3.957 -18.316 2.239 1.00 90.88 78 ASP A C 1
ATOM 587 O O . ASP A 1 78 ? -4.662 -17.820 3.117 1.00 90.88 78 ASP A O 1
ATOM 591 N N . ASP A 1 79 ? -2.694 -17.916 2.031 1.00 91.75 79 ASP A N 1
ATOM 592 C CA . ASP A 1 79 ? -2.039 -16.849 2.803 1.00 91.75 79 ASP A CA 1
ATOM 593 C C . ASP A 1 79 ? -2.804 -15.519 2.693 1.00 91.75 79 ASP A C 1
ATOM 595 O O . ASP A 1 79 ? -3.042 -14.852 3.700 1.00 91.75 79 ASP A O 1
ATOM 599 N N . ALA A 1 80 ? -3.223 -15.129 1.482 1.00 92.31 80 ALA A N 1
ATOM 600 C CA . ALA A 1 80 ? -3.983 -13.898 1.264 1.00 92.31 80 ALA A CA 1
ATOM 601 C C . ALA A 1 80 ? -5.388 -13.959 1.890 1.00 92.31 80 ALA A C 1
ATOM 603 O O . ALA A 1 80 ? -5.837 -12.975 2.479 1.00 92.31 80 ALA A O 1
ATOM 604 N N . ILE A 1 81 ? -6.064 -15.111 1.843 1.00 92.50 81 ILE A N 1
ATOM 605 C CA . ILE A 1 81 ? -7.366 -15.321 2.501 1.00 92.50 81 ILE A CA 1
ATOM 606 C C . ILE A 1 81 ? -7.222 -15.228 4.029 1.00 92.50 81 ILE A C 1
ATOM 608 O O . ILE A 1 81 ? -8.006 -14.536 4.689 1.00 92.50 81 ILE A O 1
ATOM 612 N N . ALA A 1 82 ? -6.199 -15.871 4.597 1.00 93.69 82 ALA A N 1
ATOM 613 C CA . ALA A 1 82 ? -5.915 -15.835 6.029 1.00 93.69 82 ALA A CA 1
ATOM 614 C C . ALA A 1 82 ? -5.586 -14.411 6.508 1.00 93.69 82 ALA A C 1
ATOM 616 O O . ALA A 1 82 ? -6.183 -13.934 7.474 1.00 93.69 82 ALA A O 1
ATOM 617 N N . LEU A 1 83 ? -4.707 -13.700 5.794 1.00 95.00 83 LEU A N 1
ATOM 618 C CA . LEU A 1 83 ? -4.339 -12.314 6.099 1.00 95.00 83 LEU A CA 1
ATOM 619 C C . LEU A 1 83 ? -5.523 -11.351 5.956 1.00 95.00 83 LEU A C 1
ATOM 621 O O . LEU A 1 83 ? -5.709 -10.502 6.824 1.00 95.00 83 LEU A O 1
ATOM 625 N N . SER A 1 84 ? -6.359 -11.506 4.924 1.00 94.19 84 SER A N 1
ATOM 626 C CA . SER A 1 84 ? -7.581 -10.702 4.751 1.00 94.19 84 SER A CA 1
ATOM 627 C C . SER A 1 84 ? -8.549 -10.897 5.919 1.00 94.19 84 SER A C 1
ATOM 629 O O . SER A 1 84 ? -9.075 -9.929 6.464 1.00 94.19 84 SER A O 1
ATOM 631 N N . THR A 1 85 ? -8.730 -12.144 6.364 1.00 93.50 85 THR A N 1
ATOM 632 C CA . THR A 1 85 ? -9.566 -12.477 7.528 1.00 93.50 85 THR A CA 1
ATOM 633 C C . THR A 1 85 ? -8.994 -11.877 8.816 1.00 93.50 85 THR A C 1
ATOM 635 O O . THR A 1 85 ? -9.725 -11.275 9.603 1.00 93.50 85 THR A O 1
ATOM 638 N N . GLN A 1 86 ? -7.677 -11.983 9.019 1.00 94.25 86 GLN A N 1
ATOM 639 C CA . GLN A 1 86 ? -6.993 -11.418 10.182 1.00 94.25 86 GLN A CA 1
ATOM 640 C C . GLN A 1 86 ? -7.097 -9.887 10.220 1.00 94.25 86 GLN A C 1
ATOM 642 O O . GLN A 1 86 ? -7.398 -9.329 11.270 1.00 94.25 86 GLN A O 1
ATOM 647 N N . LEU A 1 87 ? -6.928 -9.216 9.080 1.00 93.44 87 LEU A N 1
ATOM 648 C CA . LEU A 1 87 ? -6.994 -7.758 8.931 1.00 93.44 87 LEU A CA 1
ATOM 649 C C . LEU A 1 87 ? -8.401 -7.173 9.159 1.00 93.44 87 LEU A C 1
ATOM 651 O O . LEU A 1 87 ? -8.546 -5.994 9.475 1.00 93.44 87 LEU A O 1
ATOM 655 N N . ILE A 1 88 ? -9.452 -7.986 9.025 1.00 89.50 88 ILE A N 1
ATOM 656 C CA . ILE A 1 88 ? -10.817 -7.605 9.418 1.00 89.50 88 ILE A CA 1
ATOM 657 C C . ILE A 1 88 ? -10.982 -7.669 10.948 1.00 89.50 88 ILE A C 1
ATOM 659 O O . ILE A 1 88 ? -11.732 -6.876 11.519 1.00 89.50 88 ILE A O 1
ATOM 663 N N . ALA A 1 89 ? -10.269 -8.580 11.619 1.00 91.19 89 ALA A N 1
ATOM 664 C CA . ALA A 1 89 ? -10.325 -8.775 13.068 1.00 91.19 89 ALA A CA 1
ATOM 665 C C . ALA A 1 89 ? -9.334 -7.895 13.861 1.00 91.19 89 ALA A C 1
ATOM 667 O O . ALA A 1 89 ? -9.609 -7.559 15.015 1.00 91.19 89 ALA A O 1
ATOM 668 N N . THR A 1 90 ? -8.191 -7.511 13.280 1.00 93.12 90 THR A N 1
ATOM 669 C CA . THR A 1 90 ? -7.140 -6.717 13.940 1.00 93.12 90 THR A CA 1
ATOM 670 C C . THR A 1 90 ? -6.823 -5.431 13.177 1.00 93.12 90 THR A C 1
ATOM 672 O O . THR A 1 90 ? -6.919 -5.357 11.959 1.00 93.12 90 THR A O 1
ATOM 675 N N . ARG A 1 91 ? -6.401 -4.384 13.899 1.00 90.25 91 ARG A N 1
ATOM 676 C CA . ARG A 1 91 ? -6.038 -3.082 13.299 1.00 90.25 91 ARG A CA 1
ATOM 677 C C . ARG A 1 91 ? -4.627 -3.025 12.705 1.00 90.25 91 ARG A C 1
ATOM 679 O O . ARG A 1 91 ? -4.262 -2.012 12.120 1.00 90.25 91 ARG A O 1
ATOM 686 N N . PHE A 1 92 ? -3.821 -4.063 12.912 1.00 93.38 92 PHE A N 1
ATOM 687 C CA . PHE A 1 92 ? -2.430 -4.112 12.479 1.00 93.38 92 PHE A CA 1
ATOM 688 C C . PHE A 1 92 ? -2.031 -5.558 12.183 1.00 93.38 92 PHE A C 1
ATOM 690 O O . PHE A 1 92 ? -2.380 -6.467 12.945 1.00 93.38 92 PHE A O 1
ATOM 697 N N . VAL A 1 93 ? -1.322 -5.754 11.072 1.00 94.88 93 VAL A N 1
ATOM 698 C CA . VAL A 1 93 ? -0.802 -7.039 10.593 1.00 94.88 93 VAL A CA 1
ATOM 699 C C . VAL A 1 93 ? 0.543 -6.772 9.916 1.00 94.88 93 VAL A C 1
ATOM 701 O O . VAL A 1 93 ? 0.638 -5.874 9.084 1.00 94.88 93 VAL A O 1
ATOM 704 N N . THR A 1 94 ? 1.568 -7.559 10.247 1.00 93.88 94 THR A N 1
ATOM 705 C CA . THR A 1 94 ? 2.906 -7.453 9.645 1.00 93.88 94 THR A CA 1
ATOM 706 C C . THR A 1 94 ? 3.212 -8.706 8.835 1.00 93.88 94 THR A C 1
ATOM 708 O O . THR A 1 94 ? 3.143 -9.814 9.364 1.00 93.88 94 THR A O 1
ATOM 711 N N . ILE A 1 95 ? 3.610 -8.541 7.573 1.00 93.81 95 ILE A N 1
ATOM 712 C CA . ILE A 1 95 ? 4.068 -9.644 6.719 1.00 93.81 95 ILE A CA 1
ATOM 713 C C . ILE A 1 95 ? 5.598 -9.701 6.789 1.00 93.81 95 ILE A C 1
ATOM 715 O O . ILE A 1 95 ? 6.281 -8.792 6.323 1.00 93.81 95 ILE A O 1
ATOM 719 N N . VAL A 1 96 ? 6.146 -10.774 7.362 1.00 91.94 96 VAL A N 1
ATOM 720 C CA . VAL A 1 96 ? 7.597 -10.978 7.521 1.00 91.94 96 VAL A CA 1
ATOM 721 C C . VAL A 1 96 ? 8.059 -12.145 6.650 1.00 91.94 96 VAL A C 1
ATOM 723 O O . VAL A 1 96 ? 7.351 -13.134 6.482 1.00 91.94 96 VAL A O 1
ATOM 726 N N . GLY A 1 97 ? 9.257 -12.034 6.077 1.00 89.38 97 GLY A N 1
ATOM 727 C CA . GLY A 1 97 ? 9.833 -13.061 5.214 1.00 89.38 97 GLY A CA 1
ATOM 728 C C . GLY A 1 97 ? 11.040 -12.559 4.424 1.00 89.38 97 GLY A C 1
ATOM 729 O O . GLY A 1 97 ? 11.292 -11.353 4.343 1.00 89.38 97 GLY A O 1
ATOM 730 N N . THR A 1 98 ? 11.777 -13.495 3.832 1.00 89.94 98 THR A N 1
ATOM 731 C CA . THR A 1 98 ? 13.012 -13.252 3.071 1.00 89.94 98 THR A CA 1
ATOM 732 C C . THR A 1 98 ? 12.816 -12.327 1.859 1.00 89.94 98 THR A C 1
ATOM 734 O O . THR A 1 98 ? 11.696 -12.029 1.428 1.00 89.94 98 THR A O 1
ATOM 737 N N . GLY A 1 99 ? 13.923 -11.829 1.298 1.00 87.88 99 GLY A N 1
ATOM 738 C CA . GLY A 1 99 ? 13.905 -11.105 0.023 1.00 87.88 99 GLY A CA 1
ATOM 739 C C . GLY A 1 99 ? 13.312 -11.969 -1.098 1.00 87.88 99 GLY A C 1
ATOM 740 O O . GLY A 1 99 ? 13.528 -13.178 -1.133 1.00 87.88 99 GLY A O 1
ATOM 741 N N . GLY A 1 100 ? 12.519 -11.367 -1.987 1.00 85.06 100 GLY A N 1
ATOM 742 C CA . GLY A 1 100 ? 11.917 -12.060 -3.136 1.00 85.06 100 GLY A CA 1
ATOM 743 C C . GLY A 1 100 ? 10.770 -13.040 -2.832 1.00 85.06 100 GLY A C 1
ATOM 744 O O . GLY A 1 100 ? 10.160 -13.546 -3.767 1.00 85.06 100 GLY A O 1
ATOM 745 N N . VAL A 1 101 ? 10.404 -13.282 -1.565 1.00 87.94 101 VAL A N 1
ATOM 746 C CA . VAL A 1 101 ? 9.369 -14.275 -1.182 1.00 87.94 101 VAL A CA 1
ATOM 747 C C . VAL A 1 101 ? 7.924 -13.897 -1.572 1.00 87.94 101 VAL A C 1
ATOM 749 O O . VAL A 1 101 ? 7.009 -14.707 -1.415 1.00 87.94 101 VAL A O 1
ATOM 752 N N . GLY A 1 102 ? 7.711 -12.674 -2.077 1.00 90.38 102 GLY A N 1
ATOM 753 C CA . GLY A 1 102 ? 6.409 -12.180 -2.541 1.00 90.38 102 GLY A CA 1
ATOM 754 C C . GLY A 1 102 ? 5.592 -11.376 -1.520 1.00 90.38 102 GLY A C 1
ATOM 755 O O . GLY A 1 102 ? 4.385 -11.256 -1.702 1.00 90.38 102 GLY A O 1
ATOM 756 N N . LYS A 1 103 ? 6.209 -10.805 -0.471 1.00 94.00 103 LYS A N 1
ATOM 757 C CA . LYS A 1 103 ? 5.509 -10.022 0.577 1.00 94.00 103 LYS A CA 1
ATOM 758 C C . LYS A 1 103 ? 4.593 -8.935 -0.005 1.00 94.00 103 LYS A C 1
ATOM 760 O O . LYS A 1 103 ? 3.386 -8.985 0.206 1.00 94.00 103 LYS A O 1
ATOM 765 N N . THR A 1 104 ? 5.152 -8.037 -0.818 1.00 92.12 104 THR A N 1
ATOM 766 C CA . THR A 1 104 ? 4.428 -6.970 -1.529 1.00 92.12 104 THR A CA 1
ATOM 767 C C . THR A 1 104 ? 3.307 -7.518 -2.413 1.00 92.12 104 THR A C 1
ATOM 769 O O . THR A 1 104 ? 2.214 -6.965 -2.450 1.00 92.12 104 THR A O 1
ATOM 772 N N . THR A 1 105 ? 3.537 -8.647 -3.098 1.00 92.44 105 THR A N 1
ATOM 773 C CA . THR A 1 105 ? 2.517 -9.311 -3.928 1.00 92.44 105 THR A CA 1
ATOM 774 C C . THR A 1 105 ? 1.313 -9.759 -3.103 1.00 92.44 105 THR A C 1
ATOM 776 O O . THR A 1 105 ? 0.179 -9.512 -3.509 1.00 92.44 105 THR A O 1
ATOM 779 N N . VAL A 1 106 ? 1.547 -10.371 -1.939 1.00 94.31 106 VAL A N 1
ATOM 780 C CA . VAL A 1 106 ? 0.477 -10.791 -1.024 1.00 94.31 106 VAL A CA 1
ATOM 781 C C . VAL A 1 106 ? -0.207 -9.577 -0.391 1.00 94.31 106 VAL A C 1
ATOM 783 O O . VAL A 1 106 ? -1.431 -9.538 -0.361 1.00 94.31 106 VAL A O 1
ATOM 786 N N . ALA A 1 107 ? 0.542 -8.554 0.032 1.00 95.06 107 ALA A N 1
ATOM 787 C CA . ALA A 1 107 ? -0.018 -7.320 0.590 1.00 95.06 107 ALA A CA 1
ATOM 788 C C . ALA A 1 107 ? -0.959 -6.607 -0.399 1.00 95.06 107 ALA A C 1
ATOM 790 O O . ALA A 1 107 ? -2.080 -6.243 -0.047 1.00 95.06 107 ALA A O 1
ATOM 791 N N . VAL A 1 108 ? -0.536 -6.467 -1.661 1.00 94.12 108 VAL A N 1
ATOM 792 C CA . VAL A 1 108 ? -1.366 -5.907 -2.738 1.00 94.12 108 VAL A CA 1
ATOM 793 C C . VAL A 1 108 ? -2.578 -6.797 -3.013 1.00 94.12 108 VAL A C 1
ATOM 795 O O . VAL A 1 108 ? -3.679 -6.275 -3.165 1.00 94.12 108 VAL A O 1
ATOM 798 N N . ALA A 1 109 ? -2.421 -8.127 -3.047 1.00 93.75 109 ALA A N 1
ATOM 799 C CA . ALA A 1 109 ? -3.550 -9.042 -3.215 1.00 93.75 109 ALA A CA 1
ATOM 800 C C . ALA A 1 109 ? -4.601 -8.845 -2.108 1.00 93.75 109 ALA A C 1
ATOM 802 O O . ALA A 1 109 ? -5.741 -8.525 -2.439 1.00 93.75 109 ALA A O 1
ATOM 803 N N . VAL A 1 110 ? -4.191 -8.893 -0.836 1.00 95.25 110 VAL A N 1
ATOM 804 C CA . VAL A 1 110 ? -5.044 -8.640 0.340 1.00 95.25 110 VAL A CA 1
ATOM 805 C C . VAL A 1 110 ? -5.753 -7.290 0.232 1.00 95.25 110 VAL A C 1
ATOM 807 O O . VAL A 1 110 ? -6.966 -7.236 0.392 1.00 95.25 110 VAL A O 1
ATOM 810 N N . GLY A 1 111 ? -5.037 -6.214 -0.117 1.00 94.88 111 GLY A N 1
ATOM 811 C CA . GLY A 1 111 ? -5.629 -4.881 -0.295 1.00 94.88 111 GLY A CA 1
ATOM 812 C C . GLY A 1 111 ? -6.762 -4.835 -1.328 1.00 94.88 111 GLY A C 1
ATOM 813 O O . GLY A 1 111 ? -7.730 -4.105 -1.136 1.00 94.88 111 GLY A O 1
ATOM 814 N N . HIS A 1 112 ? -6.669 -5.637 -2.396 1.00 93.62 112 HIS A N 1
ATOM 815 C CA . HIS A 1 112 ? -7.735 -5.789 -3.396 1.00 93.62 112 HIS A CA 1
ATOM 816 C C . HIS A 1 112 ? -8.871 -6.700 -2.900 1.00 93.62 112 HIS A C 1
ATOM 818 O O . HIS A 1 112 ? -10.022 -6.437 -3.227 1.00 93.62 112 HIS A O 1
ATOM 824 N N . ASP A 1 113 ? -8.587 -7.748 -2.113 1.00 93.06 113 ASP A N 1
ATOM 825 C CA . ASP A 1 113 ? -9.625 -8.648 -1.570 1.00 93.06 113 ASP A CA 1
ATOM 826 C C . ASP A 1 113 ? -10.495 -7.943 -0.516 1.00 93.06 113 ASP A C 1
ATOM 828 O O . ASP A 1 113 ? -11.684 -8.235 -0.390 1.00 93.06 113 ASP A O 1
ATOM 832 N N . VAL A 1 114 ? -9.923 -6.983 0.218 1.00 93.75 114 VAL A N 1
ATOM 833 C CA . VAL A 1 114 ? -10.625 -6.215 1.255 1.00 93.75 114 VAL A CA 1
ATOM 834 C C . VAL A 1 114 ? -11.086 -4.829 0.793 1.00 93.75 114 VAL A C 1
ATOM 836 O O . VAL A 1 114 ? -11.408 -4.031 1.652 1.00 93.75 114 VAL A O 1
ATOM 839 N N . ILE A 1 115 ? -11.136 -4.503 -0.505 1.00 93.12 115 ILE A N 1
ATOM 840 C CA . ILE A 1 115 ? -11.396 -3.120 -0.979 1.00 93.12 115 ILE A CA 1
ATOM 841 C C . ILE A 1 115 ? -12.841 -2.611 -0.787 1.00 93.12 115 ILE A C 1
ATOM 843 O O . ILE A 1 115 ? -13.059 -1.407 -0.649 1.00 93.12 115 ILE A O 1
ATOM 847 N N . GLU A 1 116 ? -13.827 -3.513 -0.761 1.00 91.56 116 GLU A N 1
ATOM 848 C CA . GLU A 1 116 ? -15.236 -3.191 -0.453 1.00 91.56 116 GLU A CA 1
ATOM 849 C C . GLU A 1 116 ? -15.455 -3.062 1.066 1.00 91.56 116 GLU A C 1
ATOM 851 O O . GLU A 1 116 ? -16.212 -2.229 1.573 1.00 91.56 116 GLU A O 1
ATOM 856 N N . VAL A 1 117 ? -14.673 -3.832 1.826 1.00 92.12 117 VAL A N 1
ATOM 857 C CA . VAL A 1 117 ? -14.316 -3.491 3.203 1.00 92.12 117 VAL A CA 1
ATOM 858 C C . VAL A 1 117 ? -13.459 -2.201 3.138 1.00 92.12 117 VAL A C 1
ATOM 860 O O . VAL A 1 117 ? -12.890 -1.879 2.112 1.00 92.12 117 VAL A O 1
ATOM 863 N N . PHE A 1 118 ? -13.431 -1.346 4.163 1.00 92.12 118 PHE A N 1
ATOM 864 C CA . PHE A 1 118 ? -12.812 -0.001 4.064 1.00 92.12 118 PHE A CA 1
ATOM 865 C C . PHE A 1 118 ? -13.415 0.947 2.978 1.00 92.12 118 PHE A C 1
ATOM 867 O O . PHE A 1 118 ? -13.047 2.117 2.950 1.00 92.12 118 PHE A O 1
ATOM 874 N N . ALA A 1 119 ? -14.387 0.510 2.156 1.00 91.12 119 ALA A N 1
ATOM 875 C CA . ALA A 1 119 ? -15.130 1.316 1.172 1.00 91.12 119 ALA A CA 1
ATOM 876 C C . ALA A 1 119 ? -14.232 2.112 0.196 1.00 91.12 119 ALA A C 1
ATOM 878 O O . ALA A 1 119 ? -14.368 3.327 0.043 1.00 91.12 119 ALA A O 1
ATOM 879 N N . GLY A 1 120 ? -13.265 1.433 -0.426 1.00 89.06 120 GLY A N 1
ATOM 880 C CA . GLY A 1 120 ? -12.297 2.027 -1.353 1.00 89.06 120 GLY A CA 1
ATOM 881 C C . GLY A 1 120 ? -11.134 2.775 -0.690 1.00 89.06 120 GLY A C 1
ATOM 882 O O . GLY A 1 120 ? -10.157 3.089 -1.367 1.00 89.06 120 GLY A O 1
ATOM 883 N N . ALA A 1 121 ? -11.164 3.016 0.626 1.00 92.69 121 ALA A N 1
ATOM 884 C CA . ALA A 1 121 ? -10.096 3.703 1.360 1.00 92.69 121 ALA A CA 1
ATOM 885 C C . ALA A 1 121 ? -8.888 2.787 1.653 1.00 92.69 121 ALA A C 1
ATOM 887 O O . ALA A 1 121 ? -8.508 2.581 2.808 1.00 92.69 121 ALA A O 1
ATOM 888 N N . VAL A 1 122 ? -8.294 2.220 0.598 1.00 94.94 122 VAL A N 1
ATOM 889 C CA . VAL A 1 122 ? -7.098 1.365 0.638 1.00 94.94 122 VAL A CA 1
ATOM 890 C C . VAL A 1 122 ? -5.938 2.076 -0.057 1.00 94.94 122 VAL A C 1
ATOM 892 O O . VAL A 1 122 ? -6.001 2.369 -1.252 1.00 94.94 122 VAL A O 1
ATOM 895 N N . HIS A 1 123 ? -4.858 2.334 0.677 1.00 94.50 123 HIS A N 1
ATOM 896 C CA . HIS A 1 123 ? -3.703 3.083 0.182 1.00 94.50 123 HIS A CA 1
ATOM 897 C C . HIS A 1 123 ? -2.418 2.280 0.374 1.00 94.50 123 HIS A C 1
ATOM 899 O O . HIS A 1 123 ? -2.132 1.799 1.468 1.00 94.50 123 HIS A O 1
ATOM 905 N N . PHE A 1 124 ? -1.637 2.160 -0.694 1.00 94.75 124 PHE A N 1
ATOM 906 C CA . PHE A 1 124 ? -0.287 1.617 -0.692 1.00 94.75 124 PHE A CA 1
ATOM 907 C C . PHE A 1 124 ? 0.724 2.759 -0.605 1.00 94.75 124 PHE A C 1
ATOM 909 O O . PHE A 1 124 ? 0.630 3.731 -1.358 1.00 94.75 124 PHE A O 1
ATOM 916 N N . ILE A 1 125 ? 1.684 2.627 0.305 1.00 93.94 125 ILE A N 1
ATOM 917 C CA . ILE A 1 125 ? 2.756 3.585 0.540 1.00 93.94 125 ILE A CA 1
ATOM 918 C C . ILE A 1 125 ? 4.081 2.830 0.415 1.00 93.94 125 ILE A C 1
ATOM 920 O O . ILE A 1 125 ? 4.428 2.024 1.279 1.00 93.94 125 ILE A O 1
ATOM 924 N N . ASP A 1 126 ? 4.806 3.103 -0.669 1.00 91.00 126 ASP A N 1
ATOM 925 C CA . ASP A 1 126 ? 6.183 2.646 -0.858 1.00 91.00 126 ASP A CA 1
ATOM 926 C C . ASP A 1 126 ? 7.126 3.539 -0.042 1.00 91.00 126 ASP A C 1
ATOM 928 O O . ASP A 1 126 ? 7.236 4.743 -0.285 1.00 91.00 126 ASP A O 1
ATOM 932 N N . LEU A 1 127 ? 7.785 2.944 0.948 1.00 91.12 127 LEU A N 1
ATOM 933 C CA . LEU A 1 127 ? 8.789 3.585 1.792 1.00 91.12 127 LEU A CA 1
ATOM 934 C C . LEU A 1 127 ? 10.218 3.177 1.389 1.00 91.12 127 LEU A C 1
ATOM 936 O O . LEU A 1 127 ? 11.175 3.719 1.939 1.00 91.12 127 LEU A O 1
ATOM 940 N N . GLY A 1 128 ? 10.395 2.260 0.430 1.00 86.44 128 GLY A N 1
ATOM 941 C CA . GLY A 1 128 ? 11.700 1.712 0.033 1.00 86.44 128 GLY A CA 1
ATOM 942 C C . GLY A 1 128 ? 12.657 2.735 -0.590 1.00 86.44 128 GLY A C 1
ATOM 943 O O . GLY A 1 128 ? 13.868 2.530 -0.587 1.00 86.44 128 GLY A O 1
ATOM 944 N N . ALA A 1 129 ? 12.134 3.860 -1.087 1.00 78.19 129 ALA A N 1
ATOM 945 C CA . ALA A 1 129 ? 12.928 4.974 -1.605 1.00 78.19 129 ALA A CA 1
ATOM 946 C C . ALA A 1 129 ? 13.313 6.027 -0.541 1.00 78.19 129 ALA A C 1
ATOM 948 O O . ALA A 1 129 ? 14.078 6.946 -0.848 1.00 78.19 129 ALA A O 1
ATOM 949 N N . LEU A 1 130 ? 12.795 5.942 0.692 1.00 88.06 130 LEU A N 1
ATOM 950 C CA . LEU A 1 130 ? 13.051 6.943 1.732 1.00 88.06 130 LEU A CA 1
ATOM 951 C C . LEU A 1 130 ? 14.376 6.677 2.454 1.00 88.06 130 LEU A C 1
ATOM 953 O O . LEU A 1 130 ? 14.531 5.700 3.179 1.00 88.06 130 LEU A O 1
ATOM 957 N N . SER A 1 131 ? 15.326 7.600 2.295 1.00 85.00 131 SER A N 1
ATOM 958 C CA . SER A 1 131 ? 16.590 7.599 3.049 1.00 85.00 131 SER A CA 1
ATOM 959 C C . SER A 1 131 ? 16.493 8.305 4.409 1.00 85.00 131 SER A C 1
ATOM 961 O O . SER A 1 131 ? 17.367 8.122 5.252 1.00 85.00 131 SER A O 1
ATOM 963 N N . ASP A 1 132 ? 15.455 9.120 4.615 1.00 87.12 132 ASP A N 1
ATOM 964 C CA . ASP A 1 132 ? 15.249 9.935 5.815 1.00 87.12 132 ASP A CA 1
ATOM 965 C C . ASP A 1 132 ? 13.924 9.538 6.502 1.00 87.12 132 ASP A C 1
ATOM 967 O O . ASP A 1 132 ? 12.852 9.744 5.921 1.00 87.12 132 ASP A O 1
ATOM 971 N N . PRO A 1 133 ? 13.966 8.984 7.732 1.00 87.31 133 PRO A N 1
ATOM 972 C CA . PRO A 1 133 ? 12.771 8.604 8.485 1.00 87.31 133 PRO A CA 1
ATOM 973 C C . PRO A 1 133 ? 11.802 9.756 8.787 1.00 87.31 133 PRO A C 1
ATOM 975 O O . PRO A 1 133 ? 10.613 9.502 8.982 1.00 87.31 133 PRO A O 1
ATOM 978 N N . SER A 1 134 ? 12.262 11.013 8.813 1.00 86.56 134 SER A N 1
ATOM 979 C CA . SER A 1 134 ? 11.389 12.173 9.056 1.00 86.56 134 SER A CA 1
ATOM 980 C C . SER A 1 134 ? 10.357 12.376 7.938 1.00 86.56 134 SER A C 1
ATOM 982 O O . SER A 1 134 ? 9.249 12.849 8.188 1.00 86.56 134 SER A O 1
ATOM 984 N N . LEU A 1 135 ? 10.667 11.924 6.718 1.00 87.38 135 LEU A N 1
ATOM 985 C CA . LEU A 1 135 ? 9.806 12.064 5.542 1.00 87.38 135 LEU A CA 1
ATOM 986 C C . LEU A 1 135 ? 8.641 11.062 5.501 1.00 87.38 135 LEU A C 1
ATOM 988 O O . LEU A 1 135 ? 7.761 11.196 4.648 1.00 87.38 135 LEU A O 1
ATOM 992 N N . VAL A 1 136 ? 8.597 10.068 6.397 1.00 90.19 136 VAL A N 1
ATOM 993 C CA . VAL A 1 136 ? 7.544 9.033 6.404 1.00 90.19 136 VAL A CA 1
ATOM 994 C C . VAL A 1 136 ? 6.158 9.659 6.581 1.00 90.19 136 VAL A C 1
ATOM 996 O O . VAL A 1 136 ? 5.254 9.359 5.801 1.00 90.19 136 VAL A O 1
ATOM 999 N N . ALA A 1 137 ? 5.994 10.575 7.542 1.00 90.56 137 ALA A N 1
ATOM 1000 C CA . ALA A 1 137 ? 4.720 11.254 7.791 1.00 90.56 137 ALA A CA 1
ATOM 1001 C C . ALA A 1 137 ? 4.247 12.035 6.552 1.00 90.56 137 ALA A C 1
ATOM 1003 O O . ALA A 1 137 ? 3.140 11.825 6.057 1.00 90.56 137 ALA A O 1
ATOM 1004 N N . THR A 1 138 ? 5.127 12.861 5.986 1.00 87.69 138 THR A N 1
ATOM 1005 C CA . THR A 1 138 ? 4.873 13.650 4.772 1.00 87.69 138 THR A CA 1
ATOM 1006 C C . THR A 1 138 ? 4.525 12.770 3.568 1.00 87.69 138 THR A C 1
ATOM 1008 O O . THR A 1 138 ? 3.652 13.124 2.775 1.00 87.69 138 THR A O 1
ATOM 1011 N N . THR A 1 139 ? 5.152 11.597 3.445 1.00 88.69 139 THR A N 1
ATOM 1012 C CA . THR A 1 139 ? 4.896 10.634 2.360 1.00 88.69 139 THR A CA 1
ATOM 1013 C C . THR A 1 139 ? 3.514 9.989 2.489 1.00 88.69 139 THR A C 1
ATOM 1015 O O . THR A 1 139 ? 2.769 9.926 1.507 1.00 88.69 139 THR A O 1
ATOM 1018 N N . VAL A 1 140 ? 3.118 9.570 3.699 1.00 91.19 140 VAL A N 1
ATOM 1019 C CA . VAL A 1 140 ? 1.763 9.046 3.956 1.00 91.19 140 VAL A CA 1
ATOM 1020 C C . VAL A 1 140 ? 0.715 10.141 3.728 1.00 91.19 140 VAL A C 1
ATOM 1022 O O . VAL A 1 140 ? -0.267 9.895 3.032 1.00 91.19 140 VAL A O 1
ATOM 1025 N N . ALA A 1 141 ? 0.944 11.361 4.227 1.00 89.25 141 ALA A N 1
ATOM 1026 C CA . ALA A 1 141 ? 0.044 12.501 4.038 1.00 89.25 141 ALA A CA 1
ATOM 1027 C C . ALA A 1 141 ? -0.178 12.807 2.547 1.00 89.25 141 ALA A C 1
ATOM 1029 O O . ALA A 1 141 ? -1.318 12.813 2.077 1.00 89.25 141 ALA A O 1
ATOM 1030 N N . SER A 1 142 ? 0.910 12.934 1.782 1.00 85.25 142 SER A N 1
ATOM 1031 C CA . SER A 1 142 ? 0.865 13.164 0.331 1.00 85.25 142 SER A CA 1
ATOM 1032 C C . SER A 1 142 ? 0.102 12.057 -0.408 1.00 85.25 142 SER A C 1
ATOM 1034 O O . SER A 1 142 ? -0.673 12.337 -1.321 1.00 85.25 142 SER A O 1
ATOM 1036 N N . THR A 1 143 ? 0.256 10.797 0.017 1.00 87.00 143 THR A N 1
ATOM 1037 C CA . THR A 1 143 ? -0.452 9.645 -0.576 1.00 87.00 143 THR A CA 1
ATOM 1038 C C . THR A 1 143 ? -1.962 9.656 -0.294 1.00 87.00 143 THR A C 1
ATOM 1040 O O . THR A 1 143 ? -2.746 9.129 -1.084 1.00 87.00 143 THR A O 1
ATOM 1043 N N . LEU A 1 144 ? -2.389 10.290 0.801 1.00 88.06 144 LEU A N 1
ATOM 1044 C CA . LEU A 1 144 ? -3.798 10.515 1.148 1.00 88.06 144 LEU A CA 1
ATOM 1045 C C . LEU A 1 144 ? -4.381 11.795 0.511 1.00 88.06 144 LEU A C 1
ATOM 1047 O O . LEU A 1 144 ? -5.527 12.156 0.790 1.00 88.06 144 LEU A O 1
ATOM 1051 N N . GLY A 1 145 ? -3.611 12.478 -0.344 1.00 85.44 145 GLY A N 1
ATOM 1052 C CA . GLY A 1 145 ? -4.002 13.736 -0.985 1.00 85.44 145 GLY A CA 1
ATOM 1053 C C . GLY A 1 145 ? -3.928 14.953 -0.061 1.00 85.44 145 GLY A C 1
ATOM 1054 O O . GLY A 1 145 ? -4.468 16.005 -0.401 1.00 85.44 145 GLY A O 1
ATOM 1055 N N . LEU A 1 146 ? -3.276 14.831 1.100 1.00 84.81 146 LEU A N 1
ATOM 1056 C CA . LEU A 1 146 ? -3.000 15.964 1.973 1.00 84.81 146 LEU A CA 1
ATOM 1057 C C . LEU A 1 146 ? -1.789 16.731 1.450 1.00 84.81 146 LEU A C 1
ATOM 1059 O O . LEU A 1 146 ? -0.740 16.153 1.176 1.00 84.81 146 LEU A O 1
ATOM 1063 N N . SER A 1 147 ? -1.931 18.049 1.369 1.00 75.81 147 SER A N 1
ATOM 1064 C CA . SER A 1 147 ? -0.809 18.971 1.239 1.00 75.81 147 SER A CA 1
ATOM 1065 C C . SER A 1 147 ? -0.505 19.508 2.637 1.00 75.81 147 SER A C 1
A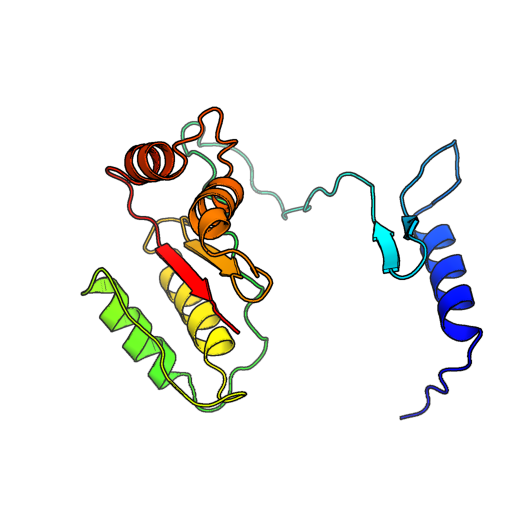TOM 1067 O O . SER A 1 147 ? -1.177 20.470 3.017 1.00 75.81 147 SER A O 1
ATOM 1069 N N . PRO A 1 148 ? 0.437 18.920 3.401 1.00 64.38 148 PRO A N 1
ATOM 1070 C CA . PRO A 1 148 ? 0.745 19.404 4.741 1.00 64.38 148 PRO A CA 1
ATOM 1071 C C . PRO A 1 148 ? 1.152 20.874 4.682 1.00 64.38 148 PRO A C 1
ATOM 1073 O O . PRO A 1 148 ? 2.101 21.238 3.986 1.00 64.38 148 PRO A O 1
ATOM 1076 N N . GLN A 1 149 ? 0.367 21.727 5.344 1.00 58.12 149 GLN A N 1
ATOM 1077 C CA . GLN A 1 149 ? 0.615 23.175 5.399 1.00 58.12 149 GLN A CA 1
ATOM 1078 C C . GLN A 1 149 ? 1.360 23.578 6.673 1.00 58.12 149 GLN A C 1
ATOM 1080 O O . GLN A 1 149 ? 1.798 24.721 6.793 1.00 58.12 149 GLN A O 1
ATOM 1085 N N . SER A 1 150 ? 1.509 22.643 7.612 1.00 60.81 150 SER A N 1
ATOM 1086 C CA . SER A 1 150 ? 2.290 22.786 8.833 1.00 60.81 150 SER A CA 1
ATOM 1087 C C . SER A 1 150 ? 3.506 21.855 8.838 1.00 60.81 150 SER A C 1
ATOM 1089 O O . SER A 1 150 ? 3.546 20.857 8.118 1.00 60.81 150 SER A O 1
ATOM 1091 N N . ASP A 1 151 ? 4.467 22.138 9.721 1.00 67.62 151 ASP A N 1
ATOM 1092 C CA . ASP A 1 151 ? 5.562 21.212 10.048 1.00 67.62 151 ASP A CA 1
ATOM 1093 C C . ASP A 1 151 ? 5.078 19.955 10.818 1.00 67.62 151 ASP A C 1
ATOM 1095 O O . ASP A 1 151 ? 5.875 19.064 11.108 1.00 67.62 151 ASP A O 1
ATOM 1099 N N . ASP A 1 152 ? 3.781 19.845 11.151 1.00 82.50 152 ASP A N 1
ATOM 1100 C CA . ASP A 1 152 ? 3.194 18.737 11.918 1.00 82.50 152 ASP A CA 1
ATOM 1101 C C . ASP A 1 152 ? 2.269 17.851 11.061 1.00 82.50 152 ASP A C 1
ATOM 1103 O O . ASP A 1 152 ? 1.058 17.714 11.277 1.00 82.50 152 ASP A O 1
ATOM 1107 N N . ALA A 1 153 ? 2.881 17.176 10.086 1.00 84.12 153 ALA A N 1
ATOM 1108 C CA . ALA A 1 153 ? 2.205 16.186 9.248 1.00 84.12 153 ALA A CA 1
ATOM 1109 C C . ALA A 1 153 ? 1.587 15.017 10.052 1.00 84.12 153 ALA A C 1
ATOM 1111 O O . ALA A 1 153 ? 0.677 14.353 9.555 1.00 84.12 153 ALA A O 1
ATOM 1112 N N . ILE A 1 154 ? 2.048 14.746 11.282 1.00 88.44 154 ILE A N 1
ATOM 1113 C CA . ILE A 1 154 ? 1.501 13.681 12.139 1.00 88.44 154 ILE A CA 1
ATOM 1114 C C . ILE A 1 154 ? 0.138 14.085 12.709 1.00 88.44 154 ILE A C 1
ATOM 1116 O O . ILE A 1 154 ? -0.805 13.296 12.617 1.00 88.44 154 ILE A O 1
ATOM 1120 N N . SER A 1 155 ? -0.005 15.295 13.251 1.00 88.44 155 SER A N 1
ATOM 1121 C CA . SER A 1 155 ? -1.301 15.777 13.745 1.00 88.44 155 SER A CA 1
ATOM 1122 C C . SER A 1 155 ? -2.332 15.891 12.621 1.00 88.44 155 SER A C 1
ATOM 1124 O O . SER A 1 155 ? -3.483 15.488 12.807 1.00 88.44 155 SER A O 1
ATOM 1126 N N . GLU A 1 156 ? -1.926 16.352 11.433 1.00 87.25 156 GLU A N 1
ATOM 1127 C CA . GLU A 1 156 ? -2.797 16.386 10.249 1.00 87.25 156 GLU A CA 1
ATOM 1128 C C . GLU A 1 156 ? -3.252 14.977 9.822 1.00 87.25 156 GLU A C 1
ATOM 1130 O O . GLU A 1 156 ? -4.442 14.756 9.572 1.00 87.25 156 GLU A O 1
ATOM 1135 N N . LEU A 1 157 ? -2.344 13.992 9.812 1.00 91.19 157 LEU A N 1
ATOM 1136 C CA . LEU A 1 157 ? -2.672 12.586 9.548 1.00 91.19 157 LEU A CA 1
ATOM 1137 C C . LEU A 1 157 ? -3.651 12.006 10.571 1.00 91.19 157 LEU A C 1
ATOM 1139 O O . LEU A 1 157 ? -4.616 11.343 10.187 1.00 91.19 157 LEU A O 1
ATOM 1143 N N . ILE A 1 158 ? -3.427 12.252 11.865 1.00 91.94 158 ILE A N 1
ATOM 1144 C CA . ILE A 1 158 ? -4.315 11.782 12.936 1.00 91.94 158 ILE A CA 1
ATOM 1145 C C . ILE A 1 158 ? -5.709 12.393 12.763 1.00 91.94 158 ILE A C 1
ATOM 1147 O O . ILE A 1 158 ? -6.696 11.659 12.802 1.00 91.94 158 ILE A O 1
ATOM 1151 N N . ALA A 1 159 ? -5.803 13.701 12.512 1.00 90.94 159 ALA A N 1
ATOM 1152 C CA . ALA A 1 159 ? -7.074 14.386 12.286 1.00 90.94 159 ALA A CA 1
ATOM 1153 C C . ALA A 1 159 ? -7.807 13.882 11.028 1.00 90.94 159 ALA A C 1
ATOM 1155 O O . ALA A 1 159 ? -9.028 13.734 11.045 1.00 90.94 159 ALA A O 1
ATOM 1156 N N . TYR A 1 160 ? -7.080 13.572 9.949 1.00 89.69 160 TYR A N 1
ATOM 1157 C CA . TYR A 1 160 ? -7.654 13.020 8.719 1.00 89.69 160 TYR A CA 1
ATOM 1158 C C . TYR A 1 160 ? -8.138 11.573 8.883 1.00 89.69 160 TYR A C 1
ATOM 1160 O O . TYR A 1 160 ? -9.188 11.215 8.350 1.00 89.69 160 TYR A O 1
ATOM 1168 N N . LEU A 1 161 ? -7.385 10.728 9.592 1.00 92.38 161 LEU A N 1
ATOM 1169 C CA . LEU A 1 161 ? -7.720 9.315 9.805 1.00 92.38 161 LEU A CA 1
ATOM 1170 C C . LEU A 1 161 ? -8.747 9.114 10.935 1.00 92.38 161 LEU A C 1
ATOM 1172 O O . LEU A 1 161 ? -9.402 8.071 10.993 1.00 92.38 161 LEU A O 1
ATOM 1176 N N . ALA A 1 162 ? -8.927 10.099 11.820 1.00 92.56 162 ALA A N 1
ATOM 1177 C CA . ALA A 1 162 ? -9.898 10.053 12.908 1.00 92.56 162 ALA A CA 1
ATOM 1178 C C . ALA A 1 162 ? -11.325 9.781 12.396 1.00 92.56 162 ALA A C 1
ATOM 1180 O O . ALA A 1 162 ? -11.846 10.457 11.511 1.00 92.56 162 ALA A O 1
ATOM 1181 N N . GLY A 1 163 ? -11.968 8.759 12.967 1.00 86.38 163 GLY A N 1
ATOM 1182 C CA . GLY A 1 163 ? -13.323 8.342 12.589 1.00 86.38 163 GLY A CA 1
ATOM 1183 C C . GLY A 1 163 ? -13.439 7.657 11.221 1.00 86.38 163 GLY A C 1
ATOM 1184 O O . GLY A 1 163 ? -14.538 7.234 10.863 1.00 86.38 163 GLY A O 1
ATOM 1185 N N . ARG A 1 164 ? -12.344 7.499 10.464 1.00 89.81 164 ARG A N 1
ATOM 1186 C CA . ARG A 1 164 ? -12.347 6.843 9.149 1.00 89.81 164 ARG A CA 1
ATOM 1187 C C . ARG A 1 164 ? -11.853 5.408 9.240 1.00 89.81 164 ARG A C 1
ATOM 1189 O O . ARG A 1 164 ? -11.005 5.059 10.058 1.00 89.81 164 ARG A O 1
ATOM 1196 N N . ARG A 1 165 ? -12.396 4.559 8.370 1.00 90.94 165 ARG A N 1
ATOM 1197 C CA . ARG A 1 165 ? -12.014 3.151 8.263 1.00 90.94 165 ARG A CA 1
ATOM 1198 C C . ARG A 1 165 ? -11.124 2.971 7.041 1.00 90.94 165 ARG A C 1
ATOM 1200 O O . ARG A 1 165 ? -11.583 2.497 6.012 1.00 90.94 165 ARG A O 1
ATOM 1207 N N . THR A 1 166 ? -9.871 3.385 7.181 1.00 93.62 166 THR A N 1
ATOM 1208 C CA . THR A 1 166 ? -8.854 3.396 6.121 1.00 93.62 166 THR A CA 1
ATOM 1209 C C . THR A 1 166 ? -7.843 2.272 6.336 1.00 93.62 166 THR A C 1
ATOM 1211 O O . THR A 1 166 ? -7.419 2.034 7.467 1.00 93.62 166 THR A O 1
ATOM 1214 N N . LEU A 1 167 ? -7.439 1.600 5.259 1.00 95.38 167 LEU A N 1
ATOM 1215 C CA . LEU A 1 167 ? -6.334 0.644 5.246 1.00 95.38 167 LEU A CA 1
ATOM 1216 C C . LEU A 1 167 ? -5.084 1.307 4.659 1.00 95.38 167 LEU A C 1
ATOM 1218 O O . LEU A 1 167 ? -5.106 1.799 3.531 1.00 95.38 167 LEU A O 1
ATOM 1222 N N . LEU A 1 168 ? -3.990 1.274 5.418 1.00 95.56 168 LEU A N 1
ATOM 1223 C CA . LEU A 1 168 ? -2.663 1.694 4.976 1.00 95.56 168 LEU A CA 1
ATOM 1224 C C . LEU A 1 168 ? -1.772 0.455 4.839 1.00 95.56 168 LEU A C 1
ATOM 1226 O O . LEU A 1 168 ? -1.551 -0.261 5.814 1.00 95.56 168 LEU A O 1
ATOM 1230 N N . ILE A 1 169 ? -1.256 0.212 3.637 1.00 95.94 169 ILE A N 1
ATOM 1231 C CA . ILE A 1 169 ? -0.234 -0.799 3.362 1.00 95.94 169 ILE A CA 1
ATOM 1232 C C . ILE A 1 169 ? 1.100 -0.062 3.280 1.00 95.94 169 ILE A C 1
ATOM 1234 O O . ILE A 1 169 ? 1.342 0.671 2.324 1.00 95.94 169 ILE A O 1
ATOM 1238 N N . LEU A 1 170 ? 1.941 -0.239 4.298 1.00 95.00 170 LEU A N 1
ATOM 1239 C CA . LEU A 1 170 ? 3.290 0.320 4.355 1.00 95.00 170 LEU A CA 1
ATOM 1240 C C . LEU A 1 170 ? 4.269 -0.746 3.859 1.00 95.00 170 LEU A C 1
ATOM 1242 O O . LEU A 1 170 ? 4.420 -1.773 4.522 1.00 95.00 170 LEU A O 1
ATOM 1246 N N . ASP A 1 171 ? 4.909 -0.524 2.711 1.00 92.88 171 ASP A N 1
ATOM 1247 C CA . ASP A 1 171 ? 5.900 -1.453 2.160 1.00 92.88 171 ASP A CA 1
ATOM 1248 C C . ASP A 1 171 ? 7.310 -0.868 2.279 1.00 92.88 171 ASP A C 1
ATOM 1250 O O . ASP A 1 171 ? 7.593 0.234 1.810 1.00 92.88 171 ASP A O 1
ATOM 1254 N N . THR A 1 172 ? 8.201 -1.614 2.926 1.00 82.62 172 THR A N 1
ATOM 1255 C CA . THR A 1 172 ? 9.631 -1.307 3.038 1.00 82.62 172 THR A CA 1
ATOM 1256 C C . THR A 1 172 ? 10.387 -2.409 2.302 1.00 82.62 172 THR A C 1
ATOM 1258 O O . THR A 1 172 ? 10.379 -3.553 2.769 1.00 82.62 172 THR A O 1
ATOM 1261 N N . CYS A 1 173 ? 10.982 -2.074 1.154 1.00 59.50 173 CYS A N 1
ATOM 1262 C CA . CYS A 1 173 ? 11.709 -3.020 0.297 1.00 59.50 173 CYS A CA 1
ATOM 1263 C C . CYS A 1 173 ? 12.891 -3.703 1.013 1.00 59.50 173 CYS A C 1
ATOM 1265 O O . CYS A 1 173 ? 13.689 -2.975 1.643 1.00 59.50 173 CYS A O 1
#

Secondary structure (DSSP, 8-state):
------TTHHHHHHHHHHHHHTTTGGG---EEEETTTEEEE-S-----PPP-----S-------B-PPPPS---S-HHHHHHHHHHHHH-S-------TTS-HHHHHHHHHHHTSTGGGG-EEEEE-TT-S-TTHHHHHHHHHTT----SS-HHHHHHHHHTT---EEEEE--